Protein AF-A0A7X7PZV4-F1 (afdb_monomer)

Secondary structure (DSSP, 8-state):
-------HHHHHHHHHHHHH-GGGGTT--S--S---------

Radius of gyration: 15.19 Å; Cα contacts (8 Å, |Δi|>4): 7; chains: 1; bounding box: 31×32×36 Å

Sequence (42 aa):
NKRKLINADLNGAYQIIRKVFPETFAEGIEGVGLHPVRVNIA

Mean predicted aligned error: 6.86 Å

pLDDT: mean 87.22, std 9.29, range [52.31, 94.56]

Solvent-accessible surface area (backbone atoms only — not comparable to full-atom values): 3042 Å² total; per-residue (Å²): 131,84,88,69,87,78,57,65,66,62,52,51,53,51,54,48,44,53,69,78,43,62,54,42,83,79,78,44,76,97,75,75,98,73,81,91,74,92,79,86,83,134

Structure (mmCIF, N/CA/C/O backbone):
data_AF-A0A7X7PZV4-F1
#
_entry.id   AF-A0A7X7PZV4-F1
#
loop_
_atom_site.group_PDB
_atom_site.id
_atom_site.type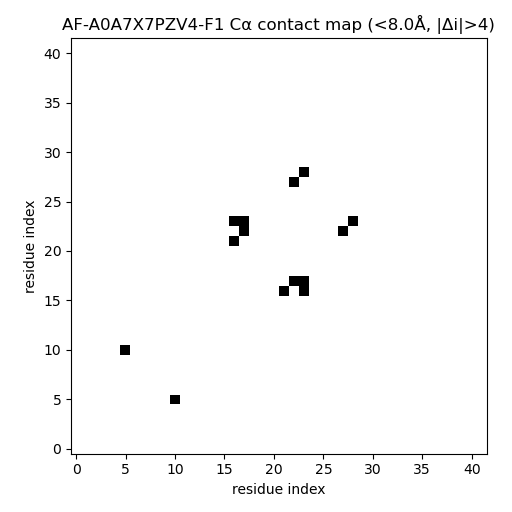_symbol
_atom_site.label_atom_id
_atom_site.label_alt_id
_atom_site.label_comp_id
_atom_site.label_asym_id
_atom_site.label_entity_id
_atom_site.label_seq_id
_atom_site.pdbx_PDB_ins_code
_atom_site.Cartn_x
_atom_site.Cartn_y
_atom_site.Cartn_z
_atom_site.occupancy
_atom_site.B_iso_or_equiv
_atom_site.auth_seq_id
_atom_site.auth_comp_id
_atom_site.auth_asym_id
_atom_site.auth_atom_id
_atom_site.pdbx_PDB_model_num
ATOM 1 N N . ASN A 1 1 ? -12.895 -10.742 26.068 1.00 52.31 1 ASN A N 1
ATOM 2 C CA . ASN A 1 1 ? -12.014 -9.937 25.196 1.00 52.31 1 ASN A CA 1
ATOM 3 C C . ASN A 1 1 ? -11.708 -10.752 23.941 1.00 52.31 1 ASN A C 1
ATOM 5 O O . ASN A 1 1 ? -11.063 -11.788 24.063 1.00 52.31 1 ASN A O 1
ATOM 9 N N . LYS A 1 2 ? -12.281 -10.411 22.776 1.00 60.94 2 LY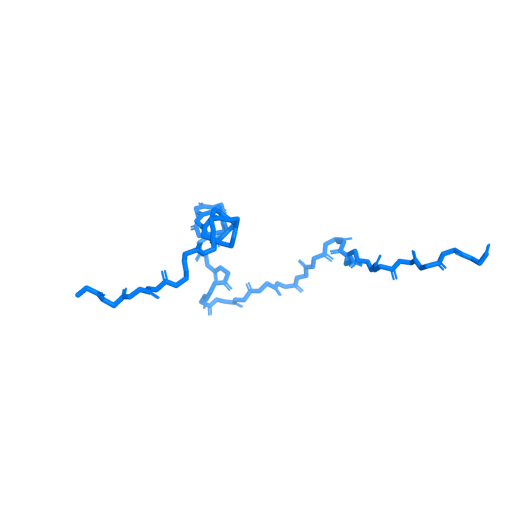S A N 1
ATOM 10 C CA . LYS A 1 2 ? -12.083 -11.208 21.548 1.00 60.94 2 LYS A CA 1
ATOM 11 C C . LYS A 1 2 ? -10.610 -11.075 21.151 1.00 60.94 2 LYS A C 1
ATOM 13 O O . LYS A 1 2 ? -10.179 -9.960 20.882 1.00 60.94 2 LYS A O 1
ATOM 18 N N . ARG A 1 3 ? -9.849 -12.176 21.152 1.00 62.91 3 ARG A N 1
ATOM 19 C CA . ARG A 1 3 ? -8.443 -12.243 20.705 1.00 62.91 3 ARG A CA 1
ATOM 20 C C . ARG A 1 3 ? -8.365 -11.941 19.200 1.00 62.91 3 ARG A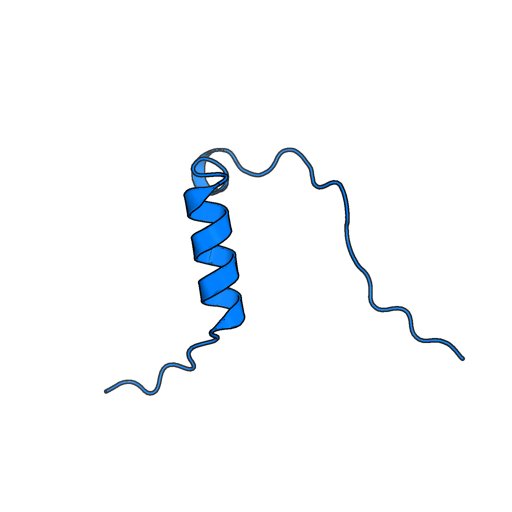 C 1
ATOM 22 O O . ARG A 1 3 ? -8.199 -12.844 18.388 1.00 62.91 3 ARG A O 1
ATOM 29 N N . LYS A 1 4 ? -8.597 -10.683 18.817 1.00 75.44 4 LYS A N 1
ATOM 30 C CA . LYS A 1 4 ? -8.464 -10.209 17.440 1.00 75.44 4 LYS A CA 1
ATOM 31 C C . LYS A 1 4 ? -6.980 -10.226 17.112 1.00 75.44 4 LYS A C 1
ATOM 33 O O . LYS A 1 4 ? -6.195 -9.598 17.814 1.00 75.44 4 LYS A O 1
ATOM 38 N N . LEU A 1 5 ? -6.615 -10.949 16.060 1.00 77.56 5 LEU A N 1
ATOM 39 C CA . LEU A 1 5 ? -5.292 -10.839 15.467 1.00 77.56 5 LEU A CA 1
ATOM 40 C C . LEU A 1 5 ? -5.141 -9.390 14.985 1.00 77.56 5 LEU A C 1
ATOM 42 O O . LEU A 1 5 ? -5.860 -8.957 14.086 1.00 77.56 5 LEU A O 1
ATOM 46 N N . ILE A 1 6 ? -4.283 -8.619 15.653 1.00 78.38 6 ILE A N 1
ATOM 47 C CA . ILE A 1 6 ? -3.947 -7.255 15.247 1.00 78.38 6 ILE A CA 1
ATOM 48 C C . ILE A 1 6 ? -2.741 -7.369 14.325 1.00 78.38 6 ILE A C 1
ATOM 50 O O . ILE A 1 6 ? -1.659 -7.745 14.767 1.00 78.38 6 ILE A O 1
ATOM 54 N N . ASN A 1 7 ? -2.930 -7.051 13.047 1.00 87.19 7 ASN A N 1
ATOM 55 C CA . ASN A 1 7 ? -1.829 -6.946 12.099 1.00 87.19 7 ASN A CA 1
ATOM 56 C C . ASN A 1 7 ? -1.307 -5.500 12.120 1.00 87.19 7 ASN A C 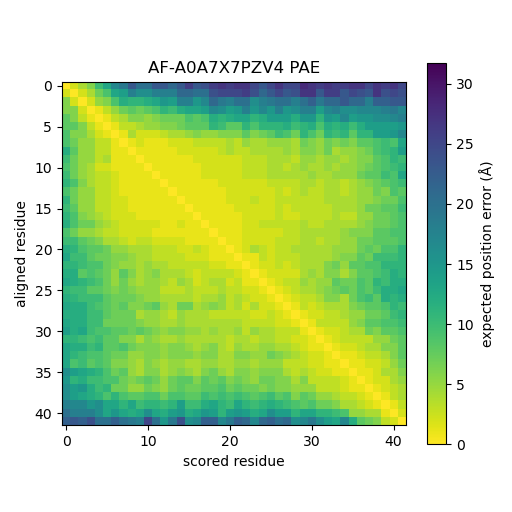1
ATOM 58 O O . ASN A 1 7 ? -1.949 -4.598 11.579 1.00 87.19 7 ASN A O 1
ATOM 62 N N . ALA A 1 8 ? -0.198 -5.275 12.831 1.00 91.50 8 ALA A N 1
ATOM 63 C CA . ALA A 1 8 ? 0.352 -3.941 13.072 1.00 91.50 8 ALA A CA 1
ATOM 64 C C . ALA A 1 8 ? 0.708 -3.214 11.767 1.00 91.50 8 ALA A C 1
ATOM 66 O O . ALA A 1 8 ? 0.339 -2.051 11.606 1.00 91.50 8 ALA A O 1
ATOM 67 N N . ASP A 1 9 ? 1.327 -3.917 10.817 1.00 91.44 9 ASP A N 1
ATOM 68 C CA . ASP A 1 9 ? 1.748 -3.341 9.538 1.00 91.44 9 ASP A CA 1
ATOM 69 C C . ASP A 1 9 ? 0.550 -2.939 8.682 1.00 91.44 9 ASP A C 1
ATOM 71 O O . ASP A 1 9 ? 0.504 -1.829 8.149 1.00 91.44 9 ASP A O 1
ATOM 75 N N . LEU A 1 10 ? -0.472 -3.801 8.615 1.00 91.56 10 LEU A N 1
ATOM 76 C CA . LEU A 1 10 ? -1.700 -3.497 7.881 1.00 91.56 10 LEU A CA 1
ATOM 77 C C . LEU A 1 10 ? -2.410 -2.270 8.469 1.00 91.56 10 LEU A C 1
ATOM 79 O O . LEU A 1 10 ? -2.866 -1.402 7.727 1.00 91.56 10 LEU A O 1
ATOM 83 N N . ASN A 1 11 ? -2.466 -2.167 9.800 1.00 92.75 11 ASN A N 1
ATOM 84 C CA . ASN A 1 11 ? -3.056 -1.010 10.469 1.00 92.75 11 ASN A CA 1
ATOM 85 C C . ASN A 1 11 ? -2.239 0.267 10.230 1.00 92.75 11 ASN A C 1
ATOM 87 O O . ASN A 1 11 ? -2.824 1.325 10.007 1.00 92.75 11 ASN A O 1
ATOM 91 N N . GLY A 1 12 ? -0.907 0.182 10.248 1.00 93.94 12 GLY A N 1
ATOM 92 C CA . GLY A 1 12 ? -0.025 1.306 9.938 1.00 93.94 12 GLY A CA 1
ATOM 93 C C . GLY A 1 12 ? -0.224 1.808 8.508 1.00 93.94 12 GLY A C 1
ATOM 94 O O . GLY A 1 12 ? -0.514 2.989 8.307 1.00 93.94 12 GLY A O 1
ATOM 95 N N . ALA A 1 13 ? -0.159 0.904 7.528 1.00 93.62 13 ALA A N 1
ATOM 96 C CA . ALA A 1 13 ? -0.379 1.224 6.119 1.00 93.62 13 ALA A CA 1
ATOM 97 C C . ALA A 1 13 ? -1.761 1.853 5.890 1.00 93.62 13 ALA A C 1
ATOM 99 O O . ALA A 1 13 ? -1.868 2.902 5.257 1.00 93.62 13 ALA A O 1
ATOM 100 N N . TYR A 1 14 ? -2.812 1.279 6.480 1.00 91.88 14 TYR A N 1
ATOM 101 C CA . TYR A 1 14 ? -4.169 1.814 6.388 1.00 91.88 14 TYR A CA 1
ATOM 102 C C . TYR A 1 14 ? -4.278 3.253 6.917 1.00 91.88 14 TYR A C 1
ATOM 104 O O . TYR A 1 14 ? -4.885 4.112 6.277 1.00 91.88 14 TYR A O 1
ATOM 112 N N . GLN A 1 15 ? -3.658 3.548 8.062 1.00 94.25 15 GLN A N 1
AT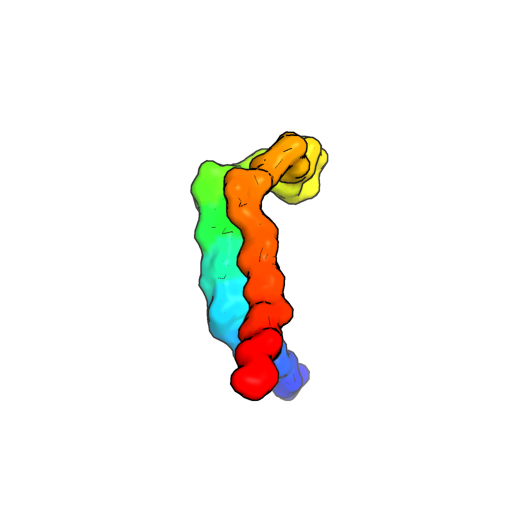OM 113 C CA . GLN A 1 15 ? -3.694 4.889 8.651 1.00 94.25 15 GLN A CA 1
ATOM 114 C C . GLN A 1 15 ? -2.881 5.908 7.842 1.00 94.25 15 GLN A C 1
ATOM 116 O O . GLN A 1 15 ? -3.271 7.074 7.778 1.00 94.25 15 GLN A O 1
ATOM 121 N N . ILE A 1 16 ? -1.792 5.480 7.194 1.00 94.56 16 ILE A N 1
ATOM 122 C CA . ILE A 1 16 ? -1.035 6.327 6.262 1.00 94.56 16 ILE A CA 1
ATOM 123 C C . ILE A 1 16 ? -1.900 6.672 5.049 1.00 94.56 16 ILE A C 1
ATOM 125 O O . ILE A 1 16 ? -2.038 7.854 4.738 1.00 94.56 16 ILE A O 1
ATOM 129 N N . ILE A 1 17 ? -2.527 5.676 4.412 1.00 92.88 17 ILE A N 1
ATOM 130 C CA . ILE A 1 17 ? -3.382 5.889 3.233 1.00 92.88 17 ILE A CA 1
ATOM 131 C C . ILE A 1 17 ? -4.510 6.865 3.574 1.00 92.88 17 ILE A C 1
ATOM 133 O O . ILE A 1 17 ? -4.675 7.867 2.888 1.00 92.88 17 ILE A O 1
ATOM 137 N N . ARG A 1 18 ? -5.204 6.658 4.699 1.00 91.81 18 ARG A N 1
ATOM 138 C CA . ARG A 1 18 ? -6.270 7.564 5.160 1.00 91.81 18 ARG A CA 1
ATOM 139 C C . ARG A 1 18 ? -5.815 8.998 5.411 1.00 91.81 18 ARG A C 1
ATOM 141 O O . ARG A 1 18 ? -6.618 9.913 5.273 1.00 91.81 18 ARG A O 1
ATOM 148 N N . LYS A 1 19 ? -4.572 9.196 5.856 1.00 93.50 19 LYS A N 1
ATOM 149 C CA . LYS A 1 19 ? -4.042 10.528 6.169 1.00 93.50 19 LYS A CA 1
ATOM 150 C C . LYS A 1 19 ? -3.557 11.257 4.919 1.00 93.50 19 LYS A C 1
ATOM 152 O O . LYS A 1 19 ? -3.770 12.457 4.803 1.00 93.50 19 LYS A O 1
ATOM 157 N N . VAL A 1 20 ? -2.844 10.555 4.043 1.00 94.12 20 VAL A N 1
ATOM 158 C CA . VAL A 1 20 ? -2.176 11.150 2.876 1.00 94.12 20 VAL A CA 1
ATOM 159 C C . VAL A 1 20 ? -3.123 11.236 1.680 1.00 94.12 20 VAL A C 1
ATOM 161 O O . VAL A 1 20 ? -3.062 12.201 0.927 1.00 94.12 20 VAL A O 1
ATOM 164 N N . PHE A 1 21 ? -4.025 10.265 1.538 1.00 89.19 21 PHE A N 1
ATOM 165 C CA . PHE A 1 21 ? -4.961 10.146 0.424 1.00 89.19 21 PHE A CA 1
ATOM 166 C C . PHE A 1 21 ? -6.395 9.928 0.941 1.00 89.19 21 PHE A C 1
ATOM 168 O O . PHE A 1 21 ? -6.950 8.839 0.786 1.00 89.19 21 PHE A O 1
ATOM 175 N N . PRO A 1 22 ? -7.010 10.927 1.594 1.00 88.31 22 PRO A N 1
ATOM 176 C CA . PRO A 1 22 ? -8.282 10.754 2.302 1.00 88.31 22 PRO A CA 1
ATOM 177 C C . PRO A 1 22 ? -9.429 10.264 1.404 1.00 88.31 22 PRO A C 1
ATOM 179 O O . PRO A 1 22 ? -10.212 9.416 1.831 1.00 88.31 22 PRO A O 1
ATOM 182 N N . GLU A 1 23 ? -9.465 10.707 0.147 1.00 92.38 23 GLU A N 1
ATOM 183 C CA . G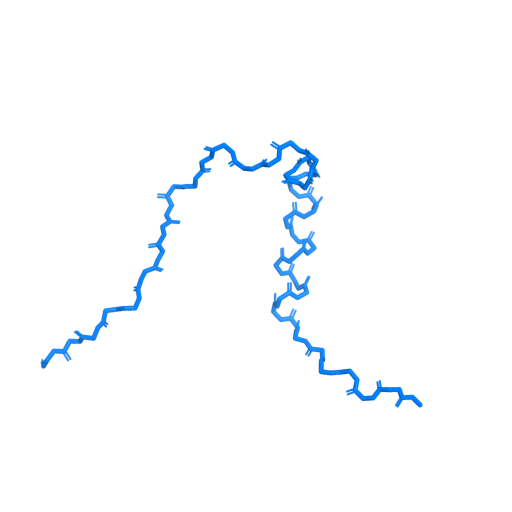LU A 1 23 ? -10.541 10.381 -0.799 1.00 92.38 23 GLU A CA 1
ATOM 184 C C . GLU A 1 23 ? -10.371 9.024 -1.497 1.00 92.38 23 GLU A C 1
ATOM 186 O O . GLU A 1 23 ? -11.283 8.563 -2.178 1.00 92.38 23 GLU A O 1
ATOM 191 N N . THR A 1 24 ? -9.260 8.305 -1.282 1.00 87.12 24 THR A N 1
ATOM 192 C CA . THR A 1 24 ? -9.028 7.012 -1.964 1.00 87.12 24 THR A CA 1
ATOM 193 C C . THR A 1 24 ? -10.052 5.931 -1.635 1.00 87.12 24 THR A C 1
ATOM 195 O O . THR A 1 24 ? -10.212 4.987 -2.405 1.00 87.12 24 THR A O 1
ATOM 198 N N . PHE A 1 25 ? -10.776 6.056 -0.523 1.00 83.88 25 PHE A N 1
ATOM 199 C CA . PHE A 1 25 ? -11.857 5.133 -0.169 1.00 83.88 25 PHE A CA 1
ATOM 200 C C . PHE A 1 25 ? -13.237 5.577 -0.680 1.00 83.88 25 PHE A C 1
ATOM 202 O O . PHE A 1 25 ? -14.150 4.754 -0.696 1.00 83.88 25 PHE A O 1
ATOM 209 N N . ALA A 1 26 ? -13.395 6.845 -1.076 1.00 89.69 26 ALA A N 1
ATOM 210 C CA . ALA A 1 26 ? -14.639 7.397 -1.614 1.00 89.69 26 ALA A CA 1
ATOM 211 C C . ALA A 1 26 ? -14.635 7.393 -3.151 1.00 89.69 26 ALA A C 1
ATOM 213 O O . ALA A 1 26 ? -15.599 6.949 -3.772 1.00 89.69 26 ALA A O 1
ATOM 214 N N . GLU A 1 27 ? -13.529 7.835 -3.747 1.00 91.38 27 GLU A N 1
ATOM 215 C CA . GLU A 1 27 ? -13.362 8.032 -5.192 1.00 91.38 27 GLU A CA 1
ATOM 216 C C . GLU A 1 27 ? -12.473 6.953 -5.834 1.00 91.38 27 GLU A C 1
ATOM 218 O O . GLU A 1 27 ? -12.495 6.759 -7.048 1.00 91.38 27 GLU A O 1
ATOM 223 N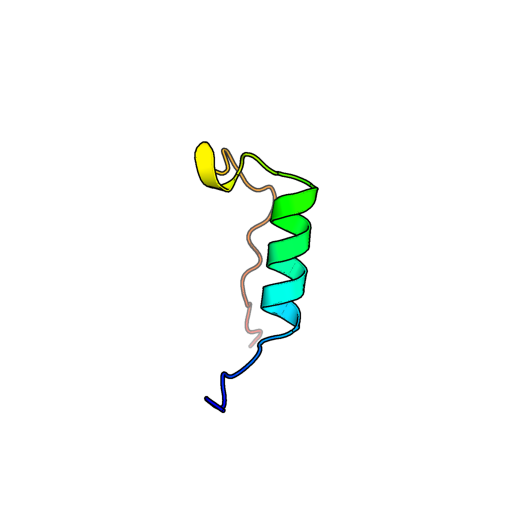 N . GLY A 1 28 ? -11.742 6.188 -5.018 1.00 86.50 28 GLY A N 1
ATOM 224 C CA . GLY A 1 28 ? -10.832 5.141 -5.479 1.00 86.50 28 GLY A CA 1
ATOM 225 C C . GLY A 1 28 ? -9.412 5.644 -5.752 1.00 86.50 28 GLY A C 1
ATOM 226 O O . GLY A 1 28 ? -9.054 6.779 -5.451 1.00 86.50 28 GLY A O 1
ATOM 227 N N . ILE A 1 29 ? -8.567 4.762 -6.292 1.00 88.38 29 ILE A N 1
ATOM 228 C CA . ILE A 1 29 ? -7.209 5.091 -6.750 1.00 88.38 29 ILE A CA 1
ATOM 229 C C . ILE A 1 29 ? -7.203 5.009 -8.277 1.00 88.38 29 ILE A C 1
ATOM 231 O O . ILE A 1 29 ? -7.442 3.935 -8.826 1.00 88.38 29 ILE A O 1
ATOM 235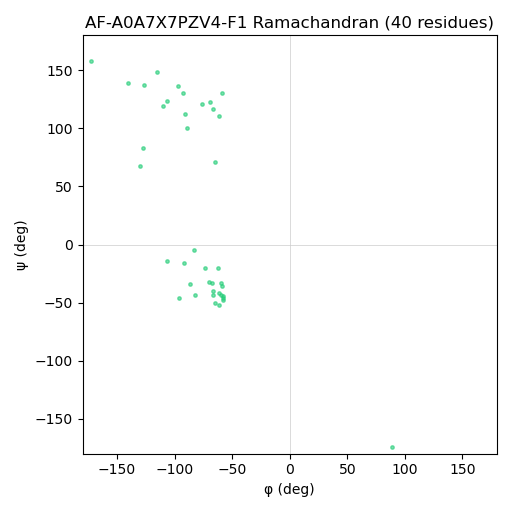 N N . GLU A 1 30 ? -6.900 6.117 -8.956 1.00 90.25 30 GLU A N 1
ATOM 236 C CA . GLU A 1 30 ? -6.868 6.179 -10.428 1.00 90.25 30 GLU A CA 1
ATOM 237 C C . GLU A 1 30 ? -5.731 5.341 -11.037 1.00 90.25 30 GLU A C 1
ATOM 239 O O . GLU A 1 30 ? -5.875 4.762 -12.113 1.00 90.25 30 GLU A O 1
ATOM 244 N N . GLY A 1 31 ? -4.596 5.241 -10.340 1.00 88.88 31 GLY A N 1
ATOM 245 C CA . GLY A 1 31 ? -3.456 4.435 -10.765 1.00 88.88 31 GLY A CA 1
ATOM 246 C C . GLY A 1 31 ? -2.361 4.354 -9.705 1.00 88.88 31 GLY A C 1
ATOM 247 O O . GLY A 1 31 ? -2.263 5.205 -8.822 1.00 88.88 31 GLY A O 1
ATOM 248 N N . VAL A 1 32 ? -1.516 3.323 -9.792 1.00 88.44 32 VAL A N 1
ATOM 249 C CA . VAL A 1 32 ? -0.341 3.160 -8.921 1.00 88.44 32 VAL A CA 1
ATOM 250 C C . VAL A 1 32 ? 0.919 2.966 -9.760 1.00 88.44 32 VAL A C 1
ATOM 252 O O . VAL A 1 32 ? 0.918 2.240 -10.752 1.00 88.44 32 VAL A O 1
ATOM 255 N N . GLY A 1 33 ? 2.010 3.624 -9.360 1.00 91.56 33 GLY A N 1
ATOM 256 C CA . GLY A 1 33 ? 3.264 3.619 -10.121 1.00 91.56 33 GLY A CA 1
ATOM 257 C C . GLY A 1 33 ? 4.050 2.306 -10.051 1.00 91.56 33 GLY A C 1
ATOM 258 O O . GLY A 1 33 ? 4.890 2.055 -10.908 1.00 91.56 33 GLY A O 1
ATOM 259 N N . LEU A 1 34 ? 3.796 1.463 -9.045 1.00 91.69 34 LEU A N 1
ATOM 260 C CA . LEU A 1 34 ? 4.514 0.207 -8.823 1.00 91.69 34 LEU A CA 1
ATOM 261 C C . LEU A 1 34 ? 3.553 -0.894 -8.372 1.00 91.69 34 LEU A C 1
ATOM 263 O O . LEU A 1 34 ? 2.715 -0.675 -7.502 1.00 91.69 34 LEU A O 1
ATOM 267 N N . HIS A 1 35 ? 3.752 -2.099 -8.909 1.00 91.75 35 HIS A N 1
ATOM 268 C CA . HIS A 1 35 ? 3.084 -3.328 -8.477 1.00 91.75 35 HIS A CA 1
ATOM 269 C C . HIS A 1 35 ? 4.147 -4.395 -8.191 1.00 91.75 35 HIS A C 1
ATOM 271 O O . HIS A 1 35 ? 4.476 -5.188 -9.077 1.00 91.75 35 HIS A O 1
ATOM 277 N N . PRO A 1 36 ? 4.757 -4.393 -6.993 1.00 89.75 36 PRO A N 1
ATOM 278 C CA . PRO A 1 36 ? 5.796 -5.355 -6.658 1.00 89.75 36 PRO A CA 1
ATOM 279 C C . PRO A 1 36 ? 5.27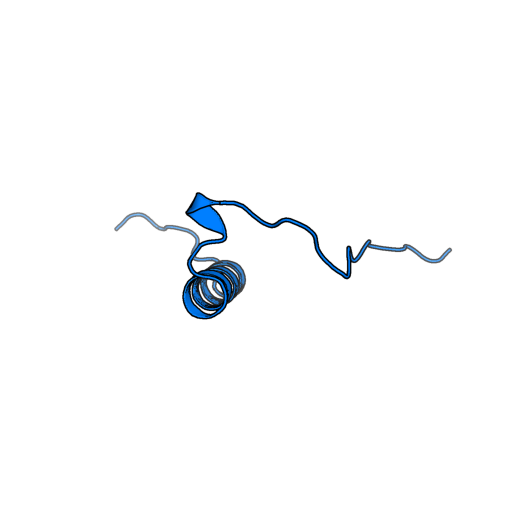1 -6.789 -6.767 1.00 89.75 36 PRO A C 1
ATOM 281 O O . PRO A 1 36 ? 4.233 -7.128 -6.199 1.00 89.75 36 PRO A O 1
ATOM 284 N N . VAL A 1 37 ? 6.013 -7.641 -7.469 1.00 93.56 37 VAL A N 1
ATOM 285 C CA . VAL A 1 37 ? 5.731 -9.074 -7.582 1.00 93.56 37 VAL A CA 1
ATOM 286 C C . VAL A 1 37 ? 6.857 -9.866 -6.936 1.00 93.56 37 VAL A C 1
ATOM 288 O O . VAL A 1 37 ? 8.016 -9.450 -6.938 1.00 93.56 37 VAL A O 1
ATOM 291 N N . ARG A 1 38 ? 6.527 -11.026 -6.369 1.00 92.25 38 ARG A N 1
ATOM 292 C CA . ARG A 1 38 ? 7.547 -11.959 -5.888 1.00 92.25 38 ARG A CA 1
ATOM 293 C C . ARG A 1 38 ? 8.151 -12.681 -7.089 1.00 92.25 38 ARG A C 1
ATOM 295 O O . ARG A 1 38 ? 7.430 -13.369 -7.804 1.00 92.25 38 ARG A O 1
ATOM 302 N N . VAL A 1 39 ? 9.460 -12.550 -7.281 1.00 92.81 39 VAL A N 1
ATOM 303 C CA . VAL A 1 39 ? 10.216 -13.290 -8.299 1.00 92.81 39 VAL A CA 1
ATOM 304 C C . VAL A 1 39 ? 11.040 -14.358 -7.589 1.00 92.81 39 VAL A C 1
ATOM 306 O O . VAL A 1 39 ? 11.807 -14.038 -6.684 1.00 92.81 39 VAL A O 1
ATOM 309 N N . ASN A 1 40 ? 10.866 -15.621 -7.978 1.00 91.69 40 ASN A N 1
ATOM 310 C CA . ASN A 1 40 ? 11.733 -16.710 -7.529 1.00 91.69 40 ASN A CA 1
ATOM 311 C C . ASN A 1 40 ? 12.851 -16.882 -8.562 1.00 91.69 40 ASN A C 1
ATOM 313 O O . ASN A 1 40 ? 12.571 -16.950 -9.758 1.00 91.69 40 ASN A O 1
ATOM 317 N N . ILE A 1 41 ? 14.098 -16.934 -8.104 1.00 84.19 41 ILE A N 1
ATOM 318 C CA . ILE A 1 41 ? 15.276 -17.158 -8.949 1.00 84.19 41 ILE A CA 1
ATOM 319 C C . ILE A 1 41 ? 15.619 -18.652 -8.865 1.00 84.19 41 ILE A C 1
ATOM 321 O O . ILE A 1 41 ? 15.522 -19.226 -7.778 1.00 84.19 41 ILE A O 1
ATOM 325 N N . ALA A 1 42 ? 15.927 -19.264 -10.012 1.00 77.06 42 ALA A N 1
ATOM 326 C CA . ALA A 1 42 ? 16.261 -20.685 -10.148 1.00 77.06 42 ALA A CA 1
ATOM 327 C C . ALA A 1 42 ? 17.700 -20.996 -9.717 1.00 77.06 42 ALA A C 1
ATOM 329 O O . ALA A 1 42 ? 18.569 -20.114 -9.910 1.00 77.06 42 ALA A O 1
#

Foldseek 3Di:
DPPDDDDPVVVVVVVCCCVVPVCCVPPNDPDDPDDDDDDDDD